Protein AF-A0A7X6ARC6-F1 (afdb_monomer)

Nearest PDB structures (foldseek):
  6enz-assembly1_B  TM=4.070E-01  e=6.353E-01  Mus musculus
  7lz6-assembly1_B  TM=4.029E-01  e=6.353E-01  Homo sapiens
  6enz-assembly1_A  TM=4.129E-01  e=8.381E-01  Mus musculus
  6zek-assembly2_B  TM=4.158E-01  e=1.270E+00  Mus musculus
  4lhc-assembly1_B  TM=3.562E-01  e=2.211E+00  Synechocystis sp. PCC 6803 substr. Kazusa

Secondary structure (DSSP, 8-state):
----SSTTHHHHHHHHSPTT--EEEEE-TTS-HHHHHHHHHHTT--EEEEEE-GGGS--GGG-----GGGG--

Structure (mmCIF, N/CA/C/O backbone):
data_AF-A0A7X6ARC6-F1
#
_entry.id   AF-A0A7X6ARC6-F1
#
loop_
_atom_site.group_PDB
_atom_site.id
_atom_si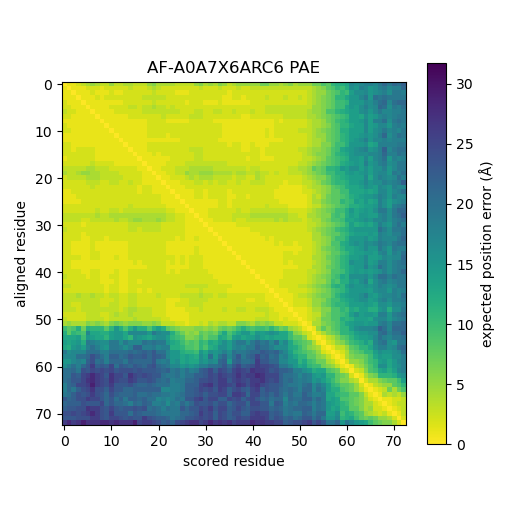te.type_symbol
_atom_site.label_atom_id
_atom_site.label_alt_id
_atom_site.label_comp_id
_atom_site.label_asym_id
_atom_site.label_entity_id
_atom_site.label_seq_id
_atom_site.pdbx_PDB_ins_code
_atom_site.Cartn_x
_atom_site.Cartn_y
_atom_site.Cartn_z
_atom_site.occupancy
_atom_site.B_iso_or_equiv
_atom_site.auth_seq_id
_atom_site.auth_comp_id
_atom_site.auth_asym_id
_atom_site.auth_atom_id
_atom_site.pdbx_PDB_model_num
ATOM 1 N N . LEU A 1 1 ? -8.900 0.747 -6.071 1.00 88.88 1 LEU A N 1
ATOM 2 C CA . LEU A 1 1 ? -8.528 2.164 -5.845 1.00 88.88 1 LEU A CA 1
ATOM 3 C C . LEU A 1 1 ? -7.299 2.441 -6.694 1.00 88.88 1 LEU A C 1
ATOM 5 O O . LEU A 1 1 ? -6.438 1.573 -6.724 1.00 88.88 1 LEU A O 1
ATOM 9 N N . ASN A 1 2 ? -7.227 3.569 -7.399 1.00 93.75 2 ASN A N 1
ATOM 10 C CA . ASN A 1 2 ? -6.001 3.975 -8.090 1.00 93.75 2 ASN A CA 1
ATOM 11 C C . ASN A 1 2 ? -5.380 5.127 -7.294 1.00 93.75 2 ASN A C 1
ATOM 13 O O . ASN A 1 2 ? -6.015 6.164 -7.118 1.00 93.75 2 ASN A O 1
ATOM 17 N N . ILE A 1 3 ? -4.201 4.881 -6.730 1.00 95.56 3 ILE A N 1
ATOM 18 C CA . ILE A 1 3 ? -3.441 5.821 -5.906 1.00 95.56 3 ILE A CA 1
ATOM 19 C C . ILE A 1 3 ? -2.022 5.780 -6.462 1.00 95.56 3 ILE A C 1
ATOM 21 O O . ILE A 1 3 ? -1.463 4.697 -6.618 1.00 95.56 3 ILE A O 1
ATOM 25 N N . GLU A 1 4 ? -1.468 6.939 -6.792 1.00 95.56 4 GLU A N 1
ATOM 26 C CA . GLU A 1 4 ? -0.100 7.049 -7.295 1.00 95.56 4 GLU A CA 1
ATOM 27 C C . GLU A 1 4 ? 0.912 6.531 -6.260 1.00 95.56 4 GLU A C 1
ATOM 29 O O . GLU A 1 4 ? 0.804 6.840 -5.068 1.00 95.56 4 GLU A O 1
ATOM 34 N N . LEU A 1 5 ? 1.905 5.760 -6.717 1.00 97.06 5 LEU A N 1
ATOM 35 C CA . LEU A 1 5 ? 3.005 5.296 -5.878 1.00 97.06 5 LEU A CA 1
ATOM 36 C C . LEU A 1 5 ? 4.057 6.407 -5.742 1.00 97.06 5 LEU A C 1
ATOM 38 O O . LEU A 1 5 ? 4.862 6.638 -6.639 1.00 97.06 5 LEU A O 1
ATOM 42 N N . GLY A 1 6 ? 4.040 7.088 -4.600 1.00 95.75 6 GLY A N 1
ATOM 43 C CA . GLY A 1 6 ? 4.960 8.170 -4.261 1.00 95.75 6 GLY A CA 1
ATOM 44 C C . GLY A 1 6 ? 4.801 8.594 -2.802 1.00 95.75 6 GLY A C 1
ATOM 45 O O . GLY A 1 6 ? 4.158 7.903 -2.017 1.00 95.75 6 GLY A O 1
ATOM 46 N N . GLU A 1 7 ? 5.329 9.761 -2.432 1.00 96.12 7 GLU A N 1
ATOM 47 C CA . GLU A 1 7 ? 5.433 10.201 -1.026 1.00 96.12 7 GLU A CA 1
ATOM 48 C C . 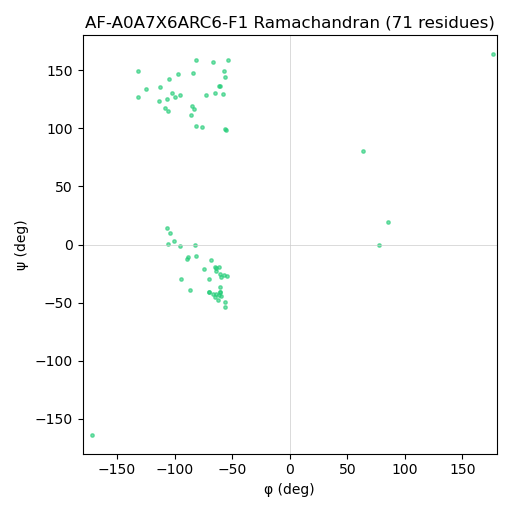GLU A 1 7 ? 4.096 10.256 -0.263 1.00 96.12 7 GLU A C 1
ATOM 50 O O . GLU A 1 7 ? 4.064 10.141 0.959 1.00 96.12 7 GLU A O 1
ATOM 55 N N . SER A 1 8 ? 2.977 10.445 -0.969 1.00 97.12 8 SER A N 1
ATOM 56 C CA . SER A 1 8 ? 1.637 10.508 -0.362 1.00 97.12 8 SER A CA 1
ATOM 57 C C . SER A 1 8 ? 0.884 9.174 -0.377 1.00 97.12 8 SER A C 1
ATOM 59 O O . SER A 1 8 ? -0.243 9.113 0.118 1.00 97.12 8 SER A O 1
ATOM 61 N N . PHE A 1 9 ? 1.468 8.111 -0.934 1.00 97.81 9 PHE A N 1
ATOM 62 C CA . PHE A 1 9 ? 0.803 6.822 -1.137 1.00 97.81 9 PHE A CA 1
ATOM 63 C C . PHE A 1 9 ? 0.251 6.244 0.172 1.00 97.81 9 PHE A C 1
ATOM 65 O O . PHE A 1 9 ? -0.952 5.999 0.285 1.00 97.81 9 PHE A O 1
ATOM 72 N N . ALA A 1 10 ? 1.103 6.112 1.194 1.00 97.12 10 ALA A N 1
ATOM 73 C CA . ALA A 1 10 ? 0.696 5.600 2.500 1.00 97.12 10 ALA A CA 1
ATOM 74 C C . ALA A 1 10 ? -0.380 6.476 3.155 1.00 97.12 10 ALA A C 1
ATOM 76 O O . ALA A 1 10 ? -1.346 5.957 3.707 1.00 97.12 10 ALA A O 1
ATOM 77 N N . ALA A 1 11 ? -0.262 7.803 3.059 1.00 97.81 11 ALA A N 1
ATOM 78 C CA . ALA A 1 11 ? -1.231 8.719 3.657 1.00 97.81 11 ALA A CA 1
ATOM 79 C C . ALA A 1 11 ? -2.637 8.533 3.065 1.00 97.81 11 ALA A C 1
ATOM 81 O O . ALA A 1 11 ? -3.618 8.470 3.808 1.00 97.81 11 ALA A O 1
ATOM 82 N N . TRP A 1 12 ? -2.738 8.385 1.740 1.00 97.94 12 TRP A N 1
ATOM 83 C CA . TRP A 1 12 ? -4.015 8.118 1.080 1.00 97.94 12 TRP A CA 1
ATOM 84 C C . TRP A 1 12 ? -4.580 6.749 1.447 1.00 97.94 12 TRP A C 1
ATOM 86 O O . TRP A 1 12 ? -5.773 6.647 1.736 1.00 97.94 12 TRP A O 1
ATOM 96 N N . VAL A 1 13 ? -3.743 5.709 1.488 1.00 97.38 13 VAL A N 1
ATOM 97 C CA . VAL A 1 13 ? -4.188 4.367 1.887 1.00 97.38 13 VAL A CA 1
ATOM 98 C C . VAL A 1 13 ? -4.691 4.363 3.329 1.00 97.38 13 VAL A C 1
ATOM 100 O O . VAL A 1 13 ? -5.806 3.909 3.572 1.00 97.38 13 VAL A O 1
ATOM 103 N N . GLY A 1 14 ? -3.938 4.943 4.265 1.00 96.38 14 GLY A N 1
ATOM 104 C CA . GLY A 1 14 ? -4.326 5.024 5.674 1.00 96.38 14 GLY A CA 1
ATOM 105 C C . GLY A 1 14 ? -5.584 5.860 5.932 1.00 96.38 14 GLY A C 1
ATOM 106 O O . GLY A 1 14 ? -6.226 5.688 6.966 1.00 96.38 14 GLY A O 1
ATOM 107 N N . TRP A 1 15 ? -5.962 6.744 5.004 1.00 96.94 15 TRP A N 1
ATOM 108 C CA . TRP A 1 15 ? -7.215 7.496 5.086 1.00 96.94 15 TRP A CA 1
ATOM 109 C C . TRP A 1 15 ? -8.411 6.743 4.489 1.00 96.94 15 TRP A C 1
ATOM 111 O O . TRP A 1 15 ? -9.514 6.810 5.030 1.00 96.94 15 TRP A O 1
ATOM 121 N N . LEU A 1 16 ? -8.209 6.046 3.370 1.00 96.25 16 LEU A N 1
ATOM 122 C CA . LEU A 1 16 ? -9.297 5.469 2.575 1.00 96.25 16 LEU A CA 1
ATOM 123 C C . LEU A 1 16 ? -9.600 4.008 2.909 1.00 96.25 16 LEU A C 1
ATOM 125 O O . LEU A 1 16 ? -10.737 3.568 2.730 1.00 96.25 16 LEU A O 1
ATOM 129 N N . VAL A 1 17 ? -8.599 3.243 3.341 1.00 95.75 17 VAL A N 1
ATOM 130 C CA . VAL A 1 17 ? -8.724 1.799 3.547 1.00 95.75 17 VAL A CA 1
ATOM 131 C C . VAL A 1 17 ? -8.948 1.510 5.032 1.00 95.75 17 VAL A C 1
ATOM 133 O O . VAL A 1 17 ? -8.155 1.946 5.866 1.00 95.75 17 VAL A O 1
ATOM 136 N N . PRO A 1 18 ? -10.001 0.760 5.405 1.00 95.06 18 PRO A N 1
ATOM 137 C CA . PRO A 1 18 ? -10.181 0.333 6.786 1.00 95.06 18 PRO A CA 1
ATOM 138 C C . PRO A 1 18 ? -9.015 -0.542 7.263 1.00 95.06 18 PRO A C 1
ATOM 140 O O . PRO A 1 18 ? -8.591 -1.465 6.563 1.00 95.06 18 PRO A O 1
ATOM 143 N N . PHE A 1 19 ? -8.533 -0.296 8.481 1.00 92.81 19 PHE A N 1
ATOM 144 C CA . PHE A 1 19 ? -7.493 -1.114 9.107 1.00 92.81 19 PHE A CA 1
ATOM 145 C C . PHE A 1 19 ? -7.873 -2.598 9.184 1.00 92.81 19 PHE A C 1
ATOM 147 O O . PHE A 1 19 ? -9.030 -2.946 9.415 1.00 92.81 19 PHE A O 1
ATOM 154 N N . GLY A 1 20 ? -6.876 -3.470 9.017 1.00 89.50 20 GLY A N 1
ATOM 155 C CA . GLY A 1 20 ? -7.055 -4.926 9.028 1.00 89.50 20 GLY A CA 1
ATOM 156 C C . GLY A 1 20 ? -7.647 -5.506 7.739 1.00 89.50 20 GLY A C 1
ATOM 157 O O . GLY A 1 20 ? -7.809 -6.720 7.644 1.00 89.50 20 GLY A O 1
ATOM 158 N N . THR A 1 21 ? -7.950 -4.670 6.741 1.00 90.94 21 THR A N 1
ATOM 159 C CA . THR A 1 21 ? -8.344 -5.141 5.407 1.00 90.94 21 THR A CA 1
ATOM 160 C C . THR A 1 21 ? -7.117 -5.702 4.678 1.00 90.94 21 THR A C 1
ATOM 162 O O . THR A 1 21 ? -6.114 -4.991 4.598 1.00 90.94 21 THR A O 1
ATOM 165 N N . PRO A 1 22 ? -7.167 -6.927 4.116 1.00 91.25 22 PRO A N 1
ATOM 166 C CA . PRO A 1 22 ? -6.093 -7.444 3.269 1.00 91.25 22 PRO A CA 1
ATOM 167 C C . PRO A 1 22 ? -5.836 -6.527 2.065 1.00 91.25 22 PRO A C 1
ATOM 169 O O . PRO A 1 22 ? -6.774 -6.170 1.349 1.00 91.25 22 PRO A O 1
ATOM 172 N N . VAL A 1 23 ? -4.574 -6.155 1.830 1.00 93.50 23 VAL A N 1
ATOM 173 C CA . VAL A 1 23 ? -4.191 -5.252 0.733 1.00 93.50 23 VAL A CA 1
ATOM 174 C C . VAL A 1 23 ? -3.454 -6.020 -0.356 1.00 93.50 23 VAL A C 1
ATOM 176 O O . VAL A 1 23 ? -2.363 -6.535 -0.128 1.00 93.50 23 VAL A O 1
ATOM 179 N N . LEU A 1 24 ? -4.029 -6.052 -1.556 1.00 95.25 24 LEU A N 1
ATOM 180 C CA . LEU A 1 24 ? -3.331 -6.452 -2.776 1.00 95.25 24 LEU A CA 1
ATOM 181 C C . LEU A 1 24 ? -2.816 -5.190 -3.479 1.00 95.25 24 LEU A C 1
ATOM 183 O O . LEU A 1 24 ? -3.596 -4.263 -3.712 1.00 95.25 24 LEU A O 1
ATOM 187 N N . VAL A 1 25 ? -1.529 -5.153 -3.824 1.00 94.56 25 VAL A N 1
ATOM 188 C CA . VAL A 1 25 ? -0.930 -4.031 -4.563 1.00 94.56 25 VAL A CA 1
ATOM 189 C C . VAL A 1 25 ? -0.759 -4.433 -6.025 1.00 94.56 25 VAL A C 1
ATOM 191 O O . VAL A 1 25 ? -0.2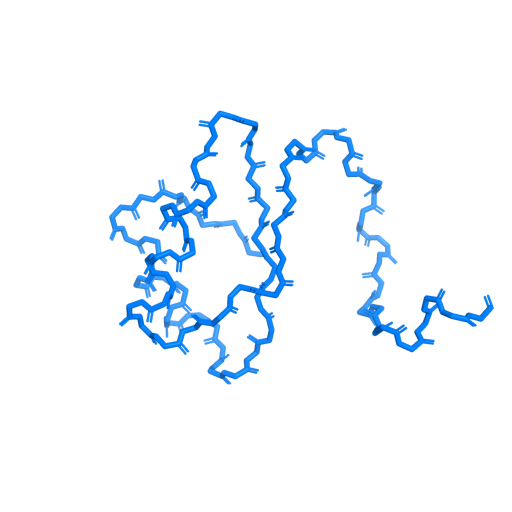26 -5.498 -6.321 1.00 94.56 25 VAL A O 1
ATOM 194 N N . VAL A 1 26 ? -1.220 -3.587 -6.942 1.00 94.38 26 VAL A N 1
ATOM 195 C CA . VAL A 1 26 ? -1.053 -3.776 -8.388 1.00 94.38 26 VAL A CA 1
ATOM 196 C C . VAL A 1 26 ? -0.144 -2.669 -8.896 1.00 94.38 26 VAL A C 1
ATOM 198 O O . VAL A 1 26 ? -0.447 -1.498 -8.667 1.00 94.38 26 VAL A O 1
ATOM 201 N N . LEU A 1 27 ? 0.953 -3.047 -9.544 1.00 93.56 27 LEU A N 1
ATOM 202 C CA . LEU A 1 27 ? 2.016 -2.150 -9.984 1.00 93.56 27 LEU A CA 1
ATOM 203 C C . LEU A 1 27 ? 2.391 -2.419 -11.441 1.00 93.56 27 LEU A C 1
ATOM 205 O O . LEU A 1 27 ? 2.345 -3.560 -11.909 1.00 93.56 27 LEU A O 1
ATOM 209 N N . ASP A 1 28 ? 2.817 -1.369 -12.134 1.00 90.88 28 ASP A N 1
ATOM 210 C CA . ASP A 1 28 ? 3.487 -1.521 -13.425 1.00 90.88 28 ASP A CA 1
ATOM 211 C C . ASP A 1 28 ? 4.844 -2.220 -13.241 1.00 90.88 28 ASP A C 1
ATOM 213 O O . ASP A 1 28 ? 5.425 -2.212 -12.153 1.00 90.88 28 ASP A O 1
ATOM 217 N N . ALA A 1 29 ? 5.357 -2.848 -14.301 1.00 88.12 29 ALA A N 1
ATOM 218 C CA . ALA A 1 29 ? 6.561 -3.681 -14.228 1.00 88.12 29 ALA A CA 1
ATOM 219 C C . ALA A 1 29 ? 7.814 -2.911 -13.765 1.00 88.12 29 ALA A C 1
ATOM 221 O O . ALA A 1 29 ? 8.741 -3.504 -13.216 1.00 88.12 29 ALA A O 1
ATOM 222 N N . GLU A 1 30 ? 7.848 -1.597 -13.986 1.00 92.38 30 GLU A N 1
ATOM 223 C CA . GLU A 1 30 ? 8.953 -0.709 -13.626 1.00 92.38 30 GLU A CA 1
ATOM 224 C C . GLU A 1 30 ? 8.851 -0.147 -12.200 1.00 92.38 30 GLU A C 1
ATOM 226 O O . GLU A 1 30 ? 9.795 0.486 -11.723 1.00 92.38 30 GLU A O 1
ATOM 231 N N . GLN A 1 31 ? 7.714 -0.328 -11.526 1.00 93.69 31 GLN A N 1
ATOM 232 C CA . GLN A 1 31 ? 7.486 0.192 -10.181 1.00 93.69 31 GLN A CA 1
ATOM 233 C C . GLN A 1 31 ? 8.048 -0.750 -9.111 1.00 93.69 31 GLN A C 1
ATOM 235 O O . GLN A 1 31 ? 8.053 -1.968 -9.266 1.00 93.69 31 GLN A O 1
ATOM 240 N N . ASP A 1 32 ? 8.509 -0.169 -8.001 1.00 95.38 32 ASP A N 1
ATOM 241 C CA . ASP A 1 32 ? 9.166 -0.908 -6.923 1.00 95.38 32 ASP A CA 1
ATOM 242 C C . ASP A 1 32 ? 8.141 -1.489 -5.920 1.00 95.38 32 ASP A C 1
ATOM 244 O O . ASP A 1 32 ? 7.512 -0.734 -5.163 1.00 95.38 32 ASP A O 1
ATOM 248 N N . PRO A 1 33 ? 7.974 -2.825 -5.871 1.00 95.31 33 PRO A N 1
ATOM 249 C CA . PRO A 1 33 ? 7.057 -3.470 -4.940 1.00 95.31 33 PRO A CA 1
ATOM 250 C C . PRO A 1 33 ? 7.517 -3.393 -3.482 1.00 95.31 33 PRO A C 1
ATOM 252 O O . PRO A 1 33 ? 6.673 -3.354 -2.582 1.00 95.31 33 PRO A O 1
ATOM 255 N N . GLU A 1 34 ? 8.827 -3.343 -3.224 1.00 96.56 34 GLU A N 1
ATOM 256 C CA . GLU A 1 34 ? 9.354 -3.224 -1.864 1.00 96.56 34 GLU A CA 1
ATOM 257 C C . GLU A 1 34 ? 9.064 -1.836 -1.303 1.00 96.56 34 GLU A C 1
ATOM 259 O O . GLU A 1 34 ? 8.636 -1.719 -0.154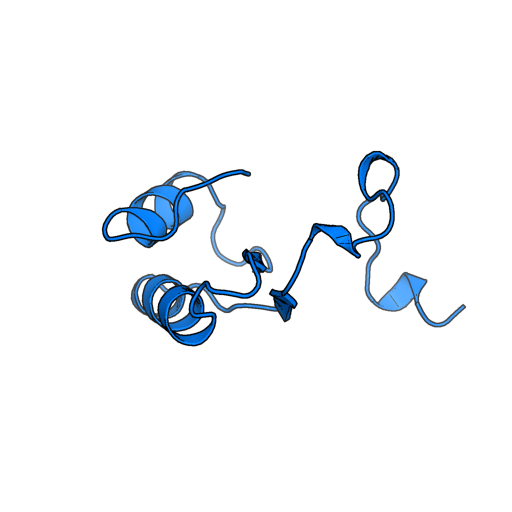 1.00 96.56 34 GLU A O 1
ATOM 264 N N . TYR A 1 35 ? 9.20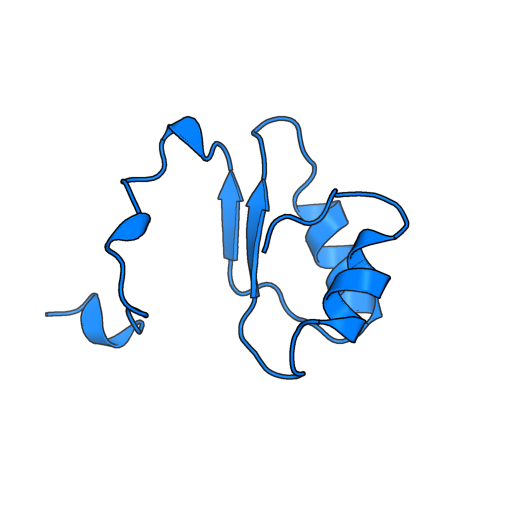8 -0.789 -2.119 1.00 97.19 35 TYR A N 1
ATOM 265 C CA . TYR A 1 35 ? 8.843 0.569 -1.721 1.00 97.19 35 TYR A CA 1
ATOM 266 C C . TYR A 1 35 ? 7.374 0.654 -1.279 1.00 97.19 35 TYR A C 1
ATOM 268 O O . TYR A 1 35 ? 7.086 1.142 -0.183 1.00 97.19 35 TYR A O 1
ATOM 276 N N . ALA A 1 36 ? 6.448 0.112 -2.078 1.00 97.19 36 ALA A N 1
ATOM 277 C CA . ALA A 1 36 ? 5.027 0.082 -1.730 1.00 97.19 36 ALA A CA 1
ATOM 278 C C . ALA A 1 36 ? 4.766 -0.685 -0.422 1.00 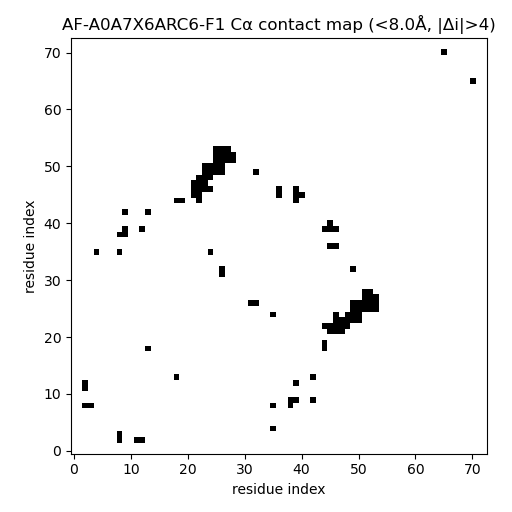97.19 36 ALA A C 1
ATOM 280 O O . ALA A 1 36 ? 4.027 -0.207 0.443 1.00 97.19 36 ALA A O 1
ATOM 281 N N . ALA A 1 37 ? 5.395 -1.852 -0.249 1.00 96.94 37 ALA A N 1
ATOM 282 C CA . ALA A 1 37 ? 5.250 -2.656 0.961 1.00 96.94 37 ALA A CA 1
ATOM 283 C C . ALA A 1 37 ? 5.791 -1.938 2.207 1.00 96.94 37 ALA A C 1
ATOM 285 O O . ALA A 1 37 ? 5.140 -1.944 3.252 1.00 96.94 37 ALA A O 1
ATOM 286 N N . VAL A 1 38 ? 6.945 -1.276 2.101 1.00 97.62 38 VAL A N 1
ATOM 287 C CA . VAL A 1 38 ? 7.560 -0.522 3.203 1.00 97.62 38 VAL A CA 1
ATOM 288 C C . VAL A 1 38 ? 6.699 0.673 3.609 1.00 97.62 38 VAL A C 1
ATOM 290 O O . VAL A 1 38 ? 6.487 0.892 4.803 1.00 97.62 38 VAL A O 1
ATOM 293 N N . GLU A 1 39 ? 6.184 1.436 2.645 1.00 97.94 39 GLU A N 1
ATOM 294 C CA . GLU A 1 39 ? 5.310 2.583 2.917 1.00 97.94 39 GLU A CA 1
ATOM 295 C C . GLU A 1 39 ? 4.026 2.158 3.649 1.00 97.94 39 GLU A C 1
ATOM 297 O O . GLU A 1 39 ? 3.624 2.801 4.620 1.00 97.94 39 GLU A O 1
ATOM 302 N N . LEU A 1 40 ? 3.426 1.029 3.259 1.00 97.12 40 LEU A N 1
ATOM 303 C CA . LEU A 1 40 ? 2.257 0.463 3.940 1.00 97.12 40 LEU A CA 1
ATOM 304 C C . LEU A 1 40 ? 2.594 -0.099 5.326 1.00 97.12 40 LEU A C 1
ATOM 306 O O . LEU A 1 40 ? 1.861 0.148 6.288 1.00 97.12 40 LEU A O 1
ATOM 310 N N . ALA A 1 41 ? 3.734 -0.774 5.472 1.00 96.44 41 ALA A N 1
ATOM 311 C CA . ALA A 1 41 ? 4.182 -1.304 6.756 1.00 96.44 41 ALA A CA 1
ATOM 312 C C . ALA A 1 41 ? 4.396 -0.196 7.801 1.00 96.44 41 ALA A C 1
ATOM 314 O O . ALA A 1 41 ? 4.054 -0.372 8.972 1.00 96.44 41 ALA A O 1
ATOM 315 N N . ARG A 1 42 ? 4.893 0.981 7.391 1.00 96.81 42 ARG A N 1
ATOM 316 C CA . ARG A 1 42 ? 5.093 2.142 8.284 1.00 96.81 42 ARG A CA 1
ATOM 317 C C . ARG A 1 42 ? 3.811 2.632 8.947 1.00 96.81 42 ARG A C 1
ATOM 319 O O . ARG A 1 42 ? 3.876 3.186 10.042 1.00 96.81 42 ARG A O 1
ATOM 326 N N . ILE A 1 43 ? 2.670 2.431 8.297 1.00 96.56 43 ILE A N 1
ATOM 327 C CA . ILE A 1 43 ? 1.358 2.826 8.816 1.00 96.56 43 ILE A CA 1
ATOM 328 C C . ILE A 1 43 ? 0.546 1.639 9.345 1.00 96.56 43 ILE A C 1
ATOM 330 O O . ILE A 1 43 ? -0.623 1.808 9.673 1.00 96.56 43 ILE A O 1
ATOM 334 N N . GLY A 1 44 ? 1.156 0.455 9.471 1.00 95.12 44 GLY A N 1
ATOM 335 C CA . GLY A 1 44 ? 0.532 -0.723 10.078 1.00 95.12 44 GLY A CA 1
ATOM 336 C C . GLY A 1 44 ? -0.319 -1.571 9.131 1.00 95.12 44 GLY A C 1
ATOM 337 O O . GLY A 1 44 ? -1.147 -2.345 9.608 1.00 95.12 44 GLY A O 1
ATOM 338 N N . PHE A 1 45 ? -0.136 -1.439 7.817 1.00 96.31 45 PHE A N 1
ATOM 339 C CA . PHE A 1 45 ? -0.739 -2.328 6.824 1.00 96.31 45 PHE A CA 1
ATOM 340 C C . PHE A 1 45 ? 0.243 -3.419 6.390 1.00 96.31 45 PHE A C 1
ATOM 342 O O . PHE A 1 45 ? 1.446 -3.188 6.292 1.00 96.31 45 PHE A O 1
ATOM 349 N N . GLU A 1 46 ? -0.291 -4.599 6.084 1.00 92.38 46 GLU A N 1
ATOM 350 C CA . GLU A 1 46 ? 0.456 -5.716 5.508 1.00 92.38 46 GLU A CA 1
ATOM 351 C C . GLU A 1 46 ? -0.029 -5.975 4.079 1.00 92.38 46 GLU A C 1
ATOM 353 O O . GLU A 1 46 ? -1.232 -5.969 3.800 1.00 92.38 46 GLU A O 1
ATOM 358 N N . VAL A 1 47 ? 0.919 -6.186 3.167 1.00 93.81 47 VAL A N 1
ATOM 359 C CA . VAL A 1 47 ? 0.621 -6.521 1.774 1.00 93.81 47 VAL A CA 1
ATOM 360 C C . VAL A 1 47 ? 0.359 -8.020 1.676 1.00 93.81 47 VAL A C 1
ATOM 362 O O . VAL A 1 47 ? 1.251 -8.830 1.902 1.00 93.81 47 VAL A O 1
ATOM 365 N N . ALA A 1 48 ? -0.865 -8.385 1.302 1.00 93.69 48 ALA A N 1
ATOM 366 C CA . ALA A 1 48 ? -1.282 -9.769 1.092 1.00 93.69 48 ALA A CA 1
ATOM 367 C C . ALA A 1 48 ? -0.722 -10.364 -0.213 1.00 93.69 48 ALA A C 1
ATOM 369 O O . ALA A 1 48 ? -0.655 -11.581 -0.366 1.00 93.69 48 ALA A O 1
ATOM 370 N N . GLY A 1 49 ? -0.327 -9.512 -1.160 1.00 91.81 49 GLY A N 1
ATOM 371 C CA . GLY A 1 49 ? 0.315 -9.912 -2.404 1.00 91.81 49 GLY A CA 1
ATOM 372 C C . GLY A 1 49 ? 0.582 -8.726 -3.324 1.00 91.81 49 GLY A C 1
ATOM 373 O O . GLY A 1 49 ? 0.010 -7.644 -3.153 1.00 91.81 49 GLY A O 1
ATOM 374 N N . VAL A 1 50 ? 1.442 -8.947 -4.315 1.00 92.12 50 VAL A N 1
ATOM 375 C CA . VAL A 1 50 ? 1.763 -7.961 -5.347 1.00 92.12 50 VAL A CA 1
ATOM 376 C C . VAL A 1 50 ? 1.522 -8.569 -6.721 1.00 92.12 50 VAL A C 1
ATOM 378 O O . VAL A 1 50 ? 1.959 -9.686 -6.994 1.00 92.12 50 VAL A O 1
ATOM 381 N N . VAL A 1 51 ? 0.849 -7.817 -7.584 1.00 89.94 51 VAL A N 1
ATOM 382 C CA . VAL A 1 51 ? 0.745 -8.103 -9.014 1.00 89.94 51 VAL A CA 1
ATOM 383 C C . VAL A 1 51 ? 1.620 -7.107 -9.760 1.00 89.94 51 VAL A C 1
ATOM 385 O O . VAL A 1 51 ? 1.439 -5.900 -9.609 1.00 89.94 51 VAL A O 1
ATOM 388 N N . LEU A 1 52 ? 2.538 -7.623 -10.572 1.00 86.38 52 LEU A N 1
ATOM 389 C CA . LEU A 1 52 ? 3.350 -6.840 -11.499 1.00 86.38 52 LEU A CA 1
ATOM 390 C C . LEU A 1 52 ? 2.813 -7.050 -12.916 1.00 86.38 52 LEU A C 1
ATOM 392 O O . LEU A 1 52 ? 2.441 -8.174 -13.249 1.00 86.38 52 LEU A O 1
ATOM 396 N N . ASP A 1 53 ? 2.810 -5.994 -13.728 1.00 77.38 53 ASP A N 1
ATOM 397 C CA . ASP A 1 53 ? 2.293 -6.004 -15.105 1.00 77.38 53 ASP A CA 1
ATOM 398 C C . ASP A 1 53 ? 0.774 -6.298 -15.173 1.00 77.38 53 ASP A C 1
ATOM 400 O O . ASP A 1 53 ? 0.335 -7.418 -15.466 1.00 77.38 53 ASP A O 1
ATOM 404 N N . PRO A 1 54 ? -0.073 -5.277 -14.932 1.00 67.12 54 PRO A N 1
ATOM 405 C CA . PRO A 1 54 ? -1.521 -5.426 -14.993 1.00 67.12 54 PRO A CA 1
ATOM 406 C C . PRO A 1 54 ? -2.040 -5.660 -16.413 1.00 67.12 54 PRO A C 1
ATOM 408 O O . PRO A 1 54 ? -3.185 -6.072 -16.574 1.00 67.12 54 PRO A O 1
ATOM 411 N N . THR A 1 55 ? -1.232 -5.442 -17.454 1.00 67.75 55 THR A N 1
ATOM 412 C CA . 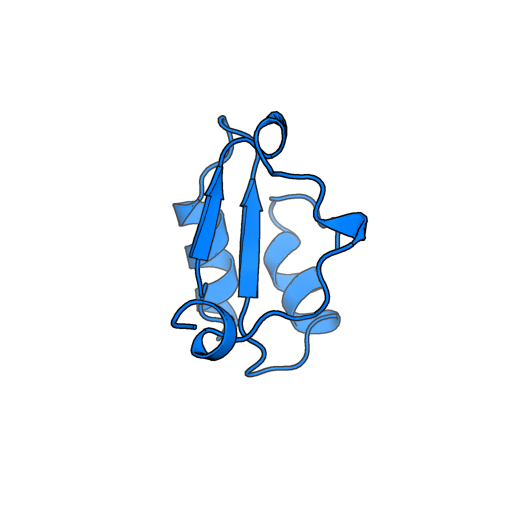THR A 1 55 ? -1.626 -5.728 -18.841 1.00 67.75 55 THR A CA 1
ATOM 413 C C . THR A 1 55 ? -1.844 -7.221 -19.092 1.00 67.75 55 THR A C 1
ATOM 415 O O . THR A 1 55 ? -2.549 -7.580 -20.035 1.00 67.75 55 THR A O 1
ATOM 418 N N . HIS A 1 56 ? -1.292 -8.080 -18.231 1.00 61.66 56 HIS A N 1
ATOM 419 C CA . HIS A 1 56 ? -1.521 -9.525 -18.235 1.00 61.66 56 HIS A CA 1
ATOM 420 C C . HIS A 1 56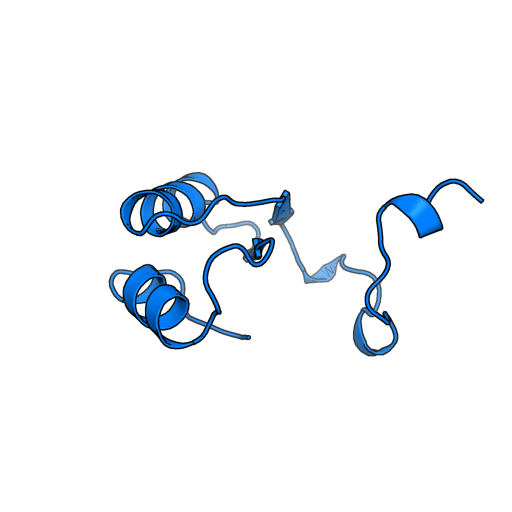 ? -2.529 -9.983 -17.171 1.00 61.66 56 HIS A C 1
ATOM 422 O O . HIS A 1 56 ? -2.785 -11.186 -17.058 1.00 61.66 56 HIS A O 1
ATOM 428 N N . LEU A 1 57 ? -3.131 -9.063 -16.404 1.00 60.97 57 LEU A N 1
ATOM 429 C CA . LEU A 1 57 ? -4.225 -9.431 -15.513 1.00 60.97 57 LEU A CA 1
ATOM 430 C C . LEU A 1 57 ? -5.423 -9.901 -16.353 1.00 60.97 57 LEU A C 1
ATOM 432 O O . LEU A 1 57 ? -5.832 -9.198 -17.282 1.00 60.97 57 LEU A O 1
ATOM 436 N N . PRO A 1 58 ? -6.023 -11.063 -16.034 1.00 59.25 58 PRO A N 1
ATOM 437 C CA . PRO A 1 58 ? -7.323 -11.409 -16.593 1.00 59.25 58 PRO A CA 1
ATOM 438 C C . PRO A 1 58 ? -8.321 -10.302 -16.236 1.00 59.25 58 PRO A C 1
ATOM 440 O O . PRO A 1 58 ? -8.174 -9.664 -15.198 1.00 59.25 58 PRO A O 1
ATOM 443 N N . ASP A 1 59 ? -9.326 -10.056 -17.078 1.00 58.00 59 ASP A N 1
ATOM 444 C CA . ASP A 1 59 ? -10.338 -9.024 -16.821 1.00 58.00 59 ASP A CA 1
ATOM 445 C C 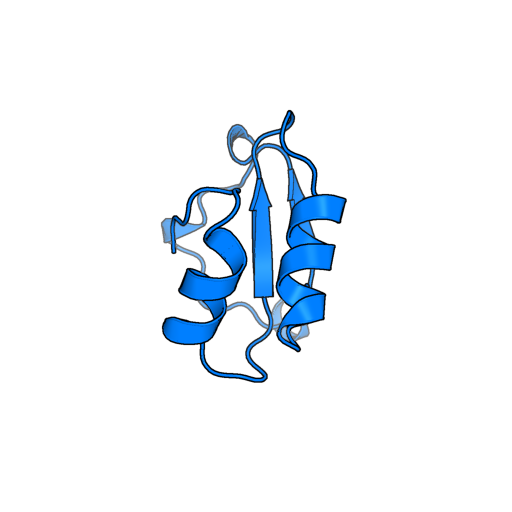. ASP A 1 59 ? -11.031 -9.253 -15.462 1.00 58.00 59 ASP A C 1
ATOM 447 O O . ASP A 1 59 ? -11.930 -10.085 -15.319 1.00 58.00 59 ASP A O 1
ATOM 451 N N . LEU A 1 60 ? -10.582 -8.513 -14.443 1.00 61.28 60 LEU A N 1
ATOM 452 C CA . LEU A 1 60 ? -11.065 -8.620 -13.066 1.00 61.28 60 LEU A CA 1
ATOM 453 C C . LEU A 1 60 ? -12.354 -7.824 -12.841 1.00 61.28 60 LEU A C 1
ATOM 455 O O . LEU A 1 60 ? -12.903 -7.865 -11.742 1.00 61.28 60 LEU A O 1
ATOM 459 N N . THR A 1 61 ? -12.882 -7.141 -13.864 1.00 60.75 61 THR A N 1
ATOM 460 C CA . THR A 1 61 ? -14.131 -6.363 -13.768 1.00 60.75 61 THR A CA 1
ATOM 461 C C . THR A 1 61 ? -15.331 -7.250 -13.403 1.00 60.75 61 THR A C 1
ATOM 463 O O . THR A 1 61 ? -16.333 -6.762 -12.884 1.00 60.75 61 THR A O 1
ATOM 466 N N . THR A 1 62 ? -15.205 -8.568 -13.605 1.00 56.50 62 THR A N 1
ATOM 467 C CA . THR A 1 62 ? -16.208 -9.580 -13.230 1.00 56.50 62 THR A CA 1
ATOM 468 C C . THR A 1 62 ? -15.807 -10.409 -12.000 1.00 56.50 62 THR A C 1
ATOM 470 O O . THR A 1 62 ? -16.560 -11.287 -11.580 1.00 56.50 62 THR A O 1
ATOM 473 N N . SER A 1 63 ? -14.645 -10.154 -11.390 1.00 52.41 63 SER A N 1
ATOM 474 C CA . SER A 1 63 ? -14.241 -10.867 -10.180 1.00 52.41 63 SER A CA 1
ATOM 475 C C . SER A 1 63 ? -15.016 -10.306 -8.992 1.00 52.41 63 SER A C 1
ATOM 477 O O . SER A 1 63 ? -14.671 -9.267 -8.430 1.00 52.41 63 SER A O 1
ATOM 479 N N . GLY A 1 64 ? -16.055 -11.027 -8.565 1.00 60.69 64 GLY A N 1
ATOM 480 C CA . GLY A 1 64 ? -16.503 -10.940 -7.177 1.00 60.69 64 GLY A CA 1
ATOM 481 C C . GLY A 1 64 ? -15.319 -11.201 -6.238 1.00 60.69 64 GLY A C 1
ATOM 482 O O . GLY A 1 64 ? -14.312 -11.774 -6.659 1.00 60.69 64 GLY A O 1
ATOM 483 N N . ALA A 1 65 ? -15.412 -10.753 -4.985 1.00 61.03 65 ALA A N 1
ATOM 484 C CA . ALA A 1 65 ? -14.414 -11.074 -3.970 1.00 61.03 65 ALA A CA 1
ATOM 485 C C . ALA A 1 65 ? -14.275 -12.602 -3.871 1.00 61.03 65 ALA A C 1
ATOM 487 O O . ALA A 1 65 ? -15.120 -13.257 -3.268 1.00 61.03 65 ALA A O 1
ATOM 488 N N . ALA A 1 66 ? -13.253 -13.158 -4.518 1.00 60.97 66 ALA A N 1
ATOM 489 C CA . ALA A 1 66 ? -12.913 -14.562 -4.421 1.00 60.97 66 ALA A CA 1
ATOM 490 C C . ALA A 1 66 ? -12.046 -14.714 -3.176 1.00 60.97 66 ALA A C 1
ATOM 492 O O . ALA A 1 66 ? -10.999 -14.077 -3.033 1.00 60.97 66 ALA A O 1
ATOM 493 N N . THR A 1 67 ? -12.530 -15.502 -2.232 1.00 65.38 67 THR A N 1
ATOM 494 C CA . THR A 1 67 ? -11.761 -15.896 -1.059 1.00 65.38 67 THR A CA 1
ATOM 495 C C . THR A 1 67 ? -10.845 -17.055 -1.436 1.00 65.38 67 THR A C 1
ATOM 497 O O . THR A 1 67 ? -11.100 -17.771 -2.398 1.00 65.38 67 THR A O 1
ATOM 500 N N . VAL A 1 68 ? -9.777 -17.288 -0.670 1.00 59.78 68 VAL A N 1
ATOM 501 C CA . VAL A 1 68 ? -8.870 -18.435 -0.898 1.00 59.78 68 VAL A CA 1
ATOM 502 C C . VAL A 1 68 ? -9.632 -19.773 -0.921 1.00 59.78 68 VAL A C 1
ATOM 504 O O . VAL A 1 68 ? -9.231 -20.696 -1.618 1.00 59.78 68 VAL A O 1
ATOM 507 N N . ALA A 1 69 ? -10.772 -19.860 -0.224 1.00 60.88 69 ALA A N 1
ATOM 508 C CA . ALA A 1 69 ? -11.645 -21.032 -0.244 1.00 60.88 69 ALA A CA 1
ATOM 509 C C . ALA A 1 69 ? -12.276 -21.318 -1.622 1.00 60.88 69 ALA A C 1
ATOM 511 O O . ALA A 1 69 ? -12.629 -22.462 -1.891 1.00 60.88 69 ALA A O 1
ATOM 512 N N . ASP A 1 70 ? -12.388 -20.314 -2.495 1.00 61.84 70 ASP A N 1
ATOM 513 C CA . ASP A 1 70 ? -12.948 -20.451 -3.845 1.00 61.84 70 ASP A CA 1
ATOM 514 C C . ASP A 1 70 ? -11.928 -21.006 -4.859 1.00 61.84 70 ASP A C 1
ATOM 516 O O . ASP A 1 70 ? -12.300 -21.354 -5.977 1.00 61.84 70 ASP A O 1
ATOM 520 N N . LEU A 1 71 ? -10.643 -21.098 -4.487 1.00 54.66 71 LEU A N 1
ATOM 521 C CA . LEU A 1 71 ? -9.557 -21.544 -5.370 1.00 54.66 71 LEU A CA 1
ATOM 522 C C . LEU A 1 71 ? -9.322 -23.070 -5.343 1.00 54.66 71 LEU A C 1
ATOM 524 O O . LEU A 1 71 ? -8.612 -23.593 -6.196 1.00 54.66 71 LEU A O 1
ATOM 528 N N . GLU A 1 72 ? -9.906 -23.776 -4.373 1.00 64.50 72 GLU A N 1
ATOM 529 C CA . GLU A 1 72 ? -9.632 -25.193 -4.069 1.00 64.50 72 GLU A CA 1
ATOM 530 C C . GLU A 1 72 ? -10.773 -26.153 -4.497 1.00 64.50 72 GLU A C 1
ATOM 532 O O . GLU A 1 72 ? -10.815 -27.296 -4.037 1.00 64.50 72 GLU A O 1
ATOM 537 N N . ALA A 1 73 ? -11.722 -25.704 -5.333 1.00 46.00 73 ALA A N 1
ATOM 538 C CA . ALA A 1 73 ? -12.927 -26.458 -5.728 1.00 46.00 73 ALA A CA 1
ATOM 539 C C . ALA A 1 73 ? -12.876 -27.047 -7.149 1.00 46.00 73 ALA A C 1
ATOM 541 O O . ALA A 1 73 ? -12.389 -26.360 -8.075 1.00 46.00 73 ALA A O 1
#

Solvent-accessible surface area (backbone atoms only — not comparable to full-atom values): 4881 Å² total; per-residue (Å²): 138,92,73,69,92,55,98,59,32,42,61,53,46,69,72,72,50,68,85,91,57,84,33,74,48,78,37,54,73,89,54,62,68,65,60,56,46,52,46,32,44,77,76,74,43,63,70,74,44,76,45,65,39,65,90,74,52,72,84,57,92,76,59,65,93,74,54,79,80,69,74,80,118

Foldseek 3Di:
DDDDQDDCRLVVCLVPPDPPDAAEAEEEQPDDPVSVQVSVVVSPHHHPYYHYHCVPPDPCVPPDPDDPVNVPD

pLDDT: mean 84.94, std 15.79, range [46.0, 97.94]

Radius of gyration: 13.16 Å; Cα contacts (8 Å, |Δi|>4): 58; chains: 1; bounding box: 26×37×29 Å

Sequence (73 aa):
LNIELGESFAAWVGWLVPFGTPVLVVLDAEQDPEYAAVELARIGFEVAGVVLDPTHLPDLTTSGAATVADLEA

Mean predicted aligned error: 8.4 Å